Protein AF-A0A0N0TXG0-F1 (afdb_monomer_lite)

Sequence (77 aa):
MKRRIALAAAAVAAAIALPLSSATAAEASTWRIAGYYTTAAECDRAGQAGAVLWGPLYMCKYTGQQNGHDWYELWVH

Radius of gyration: 28.8 Å; chains: 1; bounding box: 39×26×96 Å

Foldseek 3Di:
DDDDDDDDPDDVPPDDPPPPVDPVPPPVLDKDWPDKDQDPVVLVVVLVVCCVPQHNDWDWAWDDDDPNTTMTTIIGD

pLDDT: mean 78.88, std 20.95, range [39.56, 98.25]

Structure (mmCIF, N/CA/C/O backbone):
data_AF-A0A0N0TXG0-F1
#
_entry.id   AF-A0A0N0TXG0-F1
#
loop_
_atom_site.group_PDB
_atom_site.id
_atom_site.type_symbol
_atom_site.label_atom_id
_atom_site.label_alt_id
_atom_site.label_comp_id
_atom_site.label_asym_id
_atom_site.label_entity_id
_atom_site.label_seq_id
_atom_site.pdbx_PDB_ins_code
_atom_site.Cartn_x
_atom_site.Cartn_y
_atom_site.Cartn_z
_atom_site.occupancy
_atom_site.B_iso_or_equiv
_atom_site.auth_seq_id
_atom_site.auth_comp_id
_atom_site.auth_asym_id
_atom_site.auth_atom_id
_atom_site.pdbx_PDB_model_num
ATOM 1 N N . MET A 1 1 ? -25.737 -21.602 80.264 1.00 39.56 1 MET A N 1
ATOM 2 C CA . MET A 1 1 ? -24.264 -21.578 80.432 1.00 39.56 1 MET A CA 1
ATOM 3 C C . MET A 1 1 ? -23.630 -21.391 79.054 1.00 39.56 1 MET A C 1
ATOM 5 O O . MET A 1 1 ? -23.848 -22.215 78.189 1.00 39.56 1 MET A O 1
ATOM 9 N N . LYS A 1 2 ? -23.190 -20.169 78.731 1.00 45.00 2 LYS A N 1
ATOM 10 C CA . LYS A 1 2 ? -21.792 -19.791 78.424 1.00 45.00 2 LYS A CA 1
ATOM 11 C C . LYS A 1 2 ? -21.052 -20.650 77.372 1.00 45.00 2 LYS A C 1
ATOM 13 O O . LYS A 1 2 ? -20.516 -21.690 77.723 1.00 45.00 2 LYS A O 1
ATOM 18 N N . ARG A 1 3 ? -20.821 -19.988 76.219 1.00 49.53 3 ARG A N 1
ATOM 19 C CA . ARG A 1 3 ? -19.598 -19.977 75.375 1.00 49.53 3 ARG A CA 1
ATOM 20 C C . ARG A 1 3 ? -19.379 -21.264 74.553 1.00 49.53 3 ARG A C 1
ATOM 22 O O . ARG A 1 3 ? -19.422 -22.353 75.096 1.00 49.53 3 ARG A O 1
ATOM 29 N N . ARG A 1 4 ? -19.068 -21.203 73.255 1.00 59.19 4 ARG A N 1
ATOM 30 C CA . ARG A 1 4 ? -17.812 -20.677 72.678 1.00 59.19 4 ARG A CA 1
ATOM 31 C C . ARG A 1 4 ? -18.028 -20.368 71.176 1.00 59.19 4 ARG A C 1
ATOM 33 O O . ARG A 1 4 ? -18.615 -21.182 70.483 1.00 59.19 4 ARG A O 1
ATOM 40 N N . ILE A 1 5 ? -17.787 -19.125 70.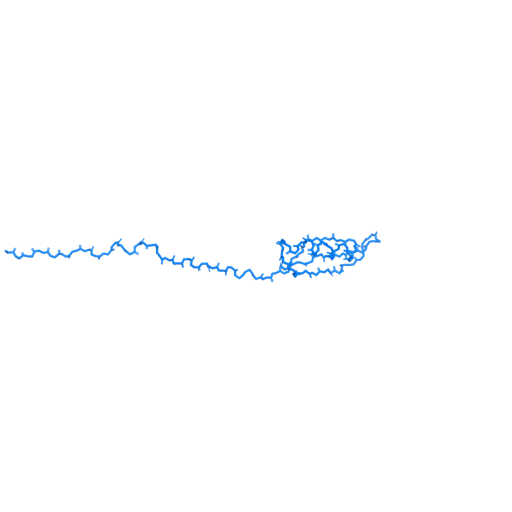741 1.00 55.00 5 ILE A N 1
ATOM 41 C CA . ILE A 1 5 ? -16.604 -18.707 69.945 1.00 55.00 5 ILE A CA 1
ATOM 42 C C . ILE A 1 5 ? -16.641 -19.368 68.552 1.00 55.00 5 ILE A C 1
ATOM 44 O O . ILE A 1 5 ? -16.286 -20.526 68.402 1.00 55.00 5 ILE A O 1
ATOM 48 N N . ALA A 1 6 ? -17.252 -18.725 67.554 1.00 54.38 6 ALA A N 1
ATOM 49 C CA . ALA A 1 6 ? -16.560 -17.775 66.674 1.00 54.38 6 ALA A CA 1
ATOM 50 C C . ALA A 1 6 ? -15.245 -18.357 66.138 1.00 54.38 6 ALA A C 1
ATOM 52 O O . ALA A 1 6 ? -14.186 -18.098 66.697 1.00 54.38 6 ALA A O 1
ATOM 53 N N . LEU A 1 7 ? -15.311 -19.132 65.058 1.00 51.38 7 LEU A N 1
ATOM 54 C CA . LEU A 1 7 ? -14.133 -19.480 64.273 1.00 51.38 7 LEU A CA 1
ATOM 55 C C . LEU A 1 7 ? -14.485 -19.491 62.786 1.00 51.38 7 LEU A C 1
ATOM 57 O O . LEU A 1 7 ? -15.414 -20.167 62.358 1.00 51.38 7 LEU A O 1
ATOM 61 N N . ALA A 1 8 ? -13.667 -18.738 62.052 1.00 45.62 8 ALA A N 1
ATOM 62 C CA . ALA A 1 8 ? -13.463 -18.771 60.610 1.00 45.62 8 ALA A CA 1
ATOM 63 C C . ALA A 1 8 ? -14.479 -18.036 59.715 1.00 45.62 8 ALA A C 1
ATOM 65 O O . ALA A 1 8 ? -15.014 -18.578 58.752 1.00 45.62 8 ALA A O 1
ATOM 66 N N . ALA A 1 9 ? -14.583 -16.722 59.918 1.00 50.44 9 ALA A N 1
ATOM 67 C CA . ALA A 1 9 ? -14.434 -15.827 58.773 1.00 50.44 9 ALA A CA 1
ATOM 68 C C . ALA A 1 9 ? -12.996 -15.986 58.240 1.00 50.44 9 ALA A C 1
ATOM 70 O O . ALA A 1 9 ? -12.090 -15.651 58.994 1.00 50.44 9 ALA A O 1
ATOM 71 N N . ALA A 1 10 ? -12.784 -16.550 57.037 1.00 50.94 10 ALA A N 1
ATOM 72 C CA . ALA A 1 10 ? -11.572 -16.347 56.200 1.00 50.94 10 ALA A CA 1
ATOM 73 C C . ALA A 1 10 ? -11.462 -17.265 54.950 1.00 50.94 10 ALA A C 1
ATOM 75 O O . ALA A 1 10 ? -10.351 -17.569 54.531 1.00 50.94 10 ALA A O 1
ATOM 76 N N . ALA A 1 11 ? -12.548 -17.733 54.319 1.00 46.91 11 ALA A N 1
ATOM 77 C CA . ALA A 1 11 ? -12.405 -18.552 53.095 1.00 46.91 11 ALA A CA 1
ATOM 78 C C . ALA A 1 11 ? -13.273 -18.123 51.903 1.00 46.91 11 ALA A C 1
ATOM 80 O O . ALA A 1 11 ? -13.222 -18.753 50.854 1.00 46.91 11 ALA A O 1
ATOM 81 N N . VAL A 1 12 ? -14.013 -17.015 52.012 1.00 48.47 12 VAL A N 1
ATOM 82 C CA . VAL A 1 12 ? -14.754 -16.423 50.879 1.00 48.47 12 VAL A CA 1
ATOM 83 C C . VAL A 1 12 ? -14.076 -15.126 50.419 1.00 48.47 12 VAL A C 1
ATOM 85 O O . VAL A 1 12 ? -14.723 -14.153 50.068 1.00 48.47 12 VAL A O 1
ATOM 88 N N . ALA A 1 13 ? -12.742 -15.090 50.465 1.00 48.25 13 ALA A N 1
ATOM 89 C CA . ALA A 1 13 ? -11.934 -14.055 49.809 1.00 48.25 13 ALA A CA 1
ATOM 90 C C . ALA A 1 13 ? -11.341 -14.551 48.474 1.00 48.25 13 ALA A C 1
ATOM 92 O O . ALA A 1 13 ? -10.550 -13.857 47.848 1.00 48.25 13 ALA A O 1
ATOM 93 N N . ALA A 1 14 ? -11.715 -15.758 48.038 1.00 50.34 14 ALA A N 1
ATOM 94 C CA . ALA A 1 14 ? -11.213 -16.393 46.820 1.00 50.34 14 ALA A CA 1
ATOM 95 C C . ALA A 1 14 ? -12.221 -16.343 45.656 1.00 50.34 14 ALA A C 1
ATOM 97 O O . ALA A 1 14 ? -12.100 -17.105 44.701 1.00 50.34 14 ALA A O 1
ATOM 98 N N . ALA A 1 15 ? -13.221 -15.459 45.724 1.00 47.84 15 ALA A N 1
ATOM 99 C CA . ALA A 1 15 ? -14.199 -15.288 44.661 1.00 47.84 15 ALA A CA 1
ATOM 100 C C . ALA A 1 15 ? -13.878 -14.052 43.795 1.00 47.84 15 ALA A C 1
ATOM 102 O O . ALA A 1 15 ? -14.495 -13.004 43.933 1.00 47.84 15 ALA A O 1
ATOM 103 N N . ILE A 1 16 ? -12.885 -14.201 42.912 1.00 52.44 16 ILE A N 1
ATOM 104 C CA . ILE A 1 16 ? -13.019 -13.861 41.481 1.00 52.44 16 ILE A CA 1
ATOM 105 C C . ILE A 1 16 ? -13.738 -12.534 41.167 1.00 52.44 16 ILE A C 1
ATOM 107 O O . ILE A 1 16 ? -14.752 -12.489 40.484 1.00 52.44 16 ILE A O 1
ATOM 111 N N . ALA A 1 17 ? -13.184 -11.419 41.622 1.00 52.91 17 ALA A N 1
ATOM 112 C CA . ALA A 1 17 ? -13.478 -10.120 41.026 1.00 52.91 17 ALA A CA 1
ATOM 113 C C . ALA A 1 17 ? -12.179 -9.328 40.910 1.00 52.91 17 ALA A C 1
ATOM 115 O O . ALA A 1 17 ? -12.068 -8.196 41.362 1.00 52.91 17 ALA A O 1
ATOM 116 N N . LEU A 1 18 ? -11.166 -9.957 40.312 1.00 51.81 18 LEU A N 1
ATOM 117 C CA . LEU A 1 18 ? -10.233 -9.188 39.509 1.00 51.81 18 LEU A CA 1
ATOM 118 C C . LEU A 1 18 ? -11.063 -8.731 38.311 1.00 51.81 18 LEU A C 1
ATOM 120 O O . LEU A 1 18 ? -11.382 -9.577 37.469 1.00 51.81 18 LEU A O 1
ATOM 124 N N . PRO A 1 19 ? -11.441 -7.448 38.181 1.00 53.50 19 PRO A N 1
ATOM 125 C CA . PRO A 1 19 ? -11.634 -6.960 36.844 1.00 53.50 19 PRO A CA 1
ATOM 126 C C . PRO A 1 19 ? -10.251 -7.112 36.202 1.00 53.50 19 PRO A C 1
ATOM 128 O O . PRO A 1 19 ? -9.374 -6.270 36.362 1.00 53.50 19 PRO A O 1
ATOM 131 N N . LEU A 1 20 ? -10.058 -8.178 35.423 1.00 53.75 20 LEU A N 1
ATOM 132 C CA . LEU A 1 20 ? -9.297 -8.044 34.189 1.00 53.75 20 LEU A CA 1
ATOM 133 C C . LEU A 1 20 ? -10.129 -7.113 33.296 1.00 53.75 20 LEU A C 1
ATOM 135 O O . LEU A 1 20 ? -10.658 -7.517 32.267 1.00 53.75 20 LEU A O 1
ATOM 139 N N . SER A 1 21 ? -10.341 -5.876 33.755 1.00 56.16 21 SER A N 1
ATOM 140 C CA . SER A 1 21 ? -10.810 -4.771 32.952 1.00 56.16 21 SER A CA 1
ATOM 141 C C . SER A 1 21 ? -9.729 -4.629 31.915 1.00 56.16 21 SER A C 1
ATOM 143 O O . SER A 1 21 ? -8.656 -4.120 32.231 1.00 56.16 21 SER A O 1
ATOM 145 N N . SER A 1 22 ? -9.996 -5.252 30.766 1.00 57.56 22 SER A N 1
ATOM 146 C CA . SER A 1 22 ? -9.364 -5.044 29.478 1.00 57.56 22 SER A CA 1
ATOM 147 C C . SER A 1 22 ? -8.052 -4.297 29.632 1.00 57.56 22 SER A C 1
ATOM 149 O O . SER A 1 22 ? -8.032 -3.064 29.614 1.00 57.56 22 SER A O 1
ATOM 151 N N . ALA A 1 23 ? -6.955 -5.040 29.785 1.00 52.97 23 ALA A N 1
ATOM 152 C CA . ALA A 1 23 ? -5.717 -4.539 29.234 1.00 52.97 23 ALA A CA 1
ATOM 153 C C . ALA A 1 23 ? -6.052 -4.300 27.761 1.00 52.97 23 ALA A C 1
ATOM 155 O O . ALA A 1 23 ? -6.080 -5.232 26.962 1.00 52.97 23 ALA A O 1
ATOM 156 N N . THR A 1 24 ? -6.450 -3.071 27.428 1.00 57.75 24 THR A N 1
ATOM 157 C CA . THR A 1 24 ? -6.342 -2.575 26.075 1.00 57.75 24 THR A CA 1
ATOM 158 C C . THR A 1 24 ? -4.867 -2.753 25.823 1.00 57.75 24 THR A C 1
ATOM 160 O O . THR A 1 24 ? -4.054 -2.008 26.377 1.00 57.75 24 THR A O 1
ATOM 163 N N . ALA A 1 25 ? -4.504 -3.832 25.130 1.00 54.53 25 ALA A N 1
ATOM 164 C CA . ALA A 1 25 ? -3.216 -3.885 24.498 1.00 54.53 25 ALA A CA 1
ATOM 165 C C . ALA A 1 25 ? -3.199 -2.589 23.698 1.00 54.53 25 ALA A C 1
ATOM 167 O O . ALA A 1 25 ? -3.966 -2.423 22.753 1.00 54.53 25 ALA A O 1
ATOM 168 N N . ALA A 1 26 ? -2.448 -1.604 24.185 1.00 52.44 26 ALA A N 1
ATOM 169 C CA . ALA A 1 26 ? -1.984 -0.551 23.328 1.00 52.44 26 ALA A CA 1
ATOM 170 C C . ALA A 1 26 ? -1.114 -1.319 22.341 1.00 52.44 26 ALA A C 1
ATOM 172 O O . ALA A 1 26 ? 0.049 -1.603 22.623 1.00 52.44 26 ALA A O 1
ATOM 173 N N . GLU A 1 27 ? -1.733 -1.817 21.270 1.00 57.50 27 GLU A N 1
ATOM 174 C CA . GLU A 1 27 ? -1.010 -2.299 20.117 1.00 57.50 27 GLU A CA 1
ATOM 175 C C . GLU A 1 27 ? -0.181 -1.090 19.723 1.00 57.50 27 GLU A C 1
ATOM 177 O O . GLU A 1 27 ? -0.715 -0.056 19.320 1.00 57.50 27 GLU A O 1
ATOM 182 N N . ALA A 1 28 ? 1.114 -1.160 20.038 1.00 57.91 28 ALA A N 1
ATOM 183 C CA . ALA A 1 28 ? 2.073 -0.160 19.634 1.00 57.91 28 ALA A CA 1
ATOM 184 C C . ALA A 1 28 ? 1.967 -0.142 18.121 1.00 57.91 28 ALA A C 1
ATOM 186 O O . ALA A 1 28 ? 2.411 -1.068 17.447 1.00 57.91 28 ALA A O 1
ATOM 187 N N . SER A 1 29 ? 1.235 0.847 17.637 1.00 66.38 29 SER A N 1
ATOM 188 C CA . SER A 1 29 ? 0.748 0.876 16.282 1.00 66.38 29 SER A CA 1
ATOM 189 C C . SER A 1 29 ? 1.968 0.935 15.375 1.00 66.38 29 SER A C 1
ATOM 191 O O . SER A 1 29 ? 2.713 1.924 15.400 1.00 66.38 29 SER A O 1
ATOM 193 N N . THR A 1 30 ? 2.262 -0.183 14.720 1.00 84.75 30 THR A N 1
ATOM 194 C CA . THR A 1 30 ? 3.559 -0.416 14.103 1.00 84.75 30 THR A CA 1
ATOM 195 C C . THR A 1 30 ? 3.351 -0.595 12.623 1.00 84.75 30 THR A C 1
ATOM 197 O O . THR A 1 30 ? 2.618 -1.471 12.169 1.00 84.75 30 THR A O 1
ATOM 200 N N . TRP A 1 31 ? 4.017 0.268 11.869 1.00 91.50 31 TRP A N 1
ATOM 201 C CA . TRP A 1 31 ? 4.028 0.172 10.429 1.00 91.50 31 TRP A CA 1
ATOM 202 C C . TRP A 1 31 ? 4.600 -1.181 10.019 1.00 91.50 31 TRP A C 1
ATOM 204 O O . TRP A 1 31 ? 5.727 -1.533 10.377 1.00 91.50 31 TRP A O 1
ATOM 214 N N . ARG A 1 32 ? 3.828 -1.936 9.243 1.00 93.50 32 ARG A N 1
ATOM 215 C CA . ARG A 1 32 ? 4.231 -3.241 8.717 1.00 93.50 32 ARG A CA 1
ATOM 216 C C . ARG A 1 32 ? 4.011 -3.309 7.215 1.00 93.50 32 ARG A C 1
ATOM 218 O O . ARG A 1 32 ? 3.114 -2.664 6.681 1.00 93.50 32 ARG A O 1
ATOM 225 N N . ILE A 1 33 ? 4.814 -4.123 6.541 1.00 95.75 33 ILE A N 1
ATOM 226 C CA . ILE A 1 33 ? 4.679 -4.350 5.100 1.00 95.75 33 ILE A CA 1
ATOM 227 C C . ILE A 1 33 ? 3.513 -5.313 4.858 1.00 95.75 33 ILE A C 1
ATOM 229 O O . ILE A 1 33 ? 3.485 -6.415 5.409 1.00 95.75 33 ILE A O 1
ATOM 233 N N . ALA A 1 34 ? 2.561 -4.899 4.027 1.00 95.81 34 ALA A N 1
ATOM 234 C CA . ALA A 1 34 ? 1.410 -5.701 3.615 1.00 95.81 34 ALA A CA 1
ATOM 235 C C . ALA A 1 34 ? 1.547 -6.265 2.192 1.00 95.81 34 ALA A C 1
ATOM 237 O O . ALA A 1 34 ? 0.872 -7.237 1.858 1.00 95.81 34 ALA A O 1
ATOM 238 N N . GLY A 1 35 ? 2.411 -5.691 1.349 1.00 96.31 35 GLY A N 1
ATOM 239 C CA . GLY A 1 35 ? 2.631 -6.192 -0.008 1.00 96.31 35 GLY A CA 1
ATOM 240 C C . GLY A 1 35 ? 3.634 -5.383 -0.824 1.00 96.31 35 GLY A C 1
ATOM 241 O O . GLY A 1 35 ? 4.115 -4.340 -0.382 1.00 96.31 35 GLY A O 1
ATOM 242 N N . TYR A 1 36 ? 3.911 -5.881 -2.029 1.00 97.38 36 TYR A N 1
ATOM 243 C CA . TYR A 1 36 ? 4.813 -5.286 -3.012 1.00 97.38 36 TYR A CA 1
ATOM 244 C C . TYR A 1 36 ? 4.088 -5.145 -4.351 1.00 97.38 36 TYR A C 1
ATOM 246 O O . TYR A 1 36 ? 3.416 -6.080 -4.787 1.00 97.38 36 TYR A O 1
ATOM 254 N N . TYR A 1 37 ? 4.236 -3.996 -5.003 1.00 97.25 37 TYR A N 1
ATOM 255 C CA . TYR A 1 37 ? 3.533 -3.647 -6.237 1.00 97.25 37 TYR A CA 1
ATOM 256 C C . TYR A 1 37 ? 4.490 -3.041 -7.252 1.00 97.25 37 TYR A C 1
ATOM 258 O O . TYR A 1 37 ? 5.465 -2.391 -6.879 1.00 97.25 37 TYR A O 1
ATOM 266 N N . THR A 1 38 ? 4.191 -3.220 -8.536 1.00 96.62 38 THR A N 1
ATOM 267 C CA . THR A 1 38 ? 5.030 -2.714 -9.630 1.00 96.62 38 THR A CA 1
ATOM 268 C C . THR A 1 38 ? 4.721 -1.276 -10.033 1.00 96.62 38 THR A C 1
ATOM 270 O O . THR A 1 38 ? 5.447 -0.663 -10.810 1.00 96.62 38 THR A O 1
ATOM 273 N N . THR A 1 39 ? 3.623 -0.716 -9.524 1.00 96.69 39 THR A N 1
ATOM 274 C CA . THR A 1 39 ? 3.227 0.669 -9.777 1.00 96.69 39 THR A CA 1
ATOM 275 C C . THR A 1 39 ? 2.691 1.321 -8.506 1.00 96.69 39 THR A C 1
ATOM 277 O O . THR A 1 39 ? 2.069 0.665 -7.665 1.00 96.69 39 THR A O 1
ATOM 280 N N . ALA A 1 40 ? 2.877 2.638 -8.383 1.00 96.31 40 ALA A N 1
ATOM 281 C CA . ALA A 1 40 ? 2.321 3.408 -7.270 1.00 96.31 40 ALA A CA 1
ATOM 282 C C . ALA A 1 40 ? 0.786 3.289 -7.201 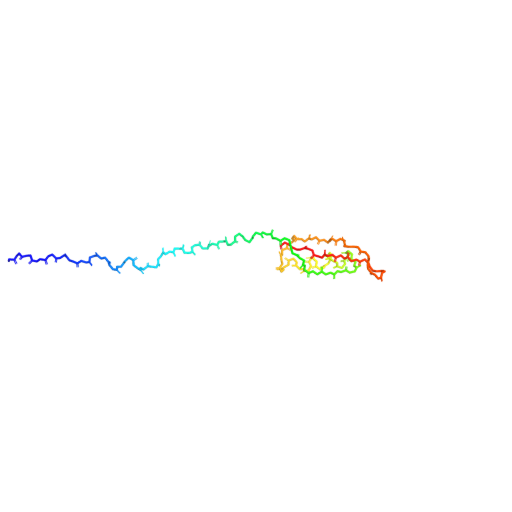1.00 96.31 40 ALA A C 1
ATOM 284 O O . ALA A 1 40 ? 0.229 3.063 -6.134 1.00 96.31 40 ALA A O 1
ATOM 285 N N . ALA A 1 41 ? 0.109 3.340 -8.355 1.00 97.88 41 ALA A N 1
ATOM 286 C CA . ALA A 1 41 ? -1.349 3.253 -8.434 1.00 97.88 41 ALA A CA 1
ATOM 287 C C . ALA A 1 41 ? -1.906 1.897 -7.962 1.00 97.88 41 ALA A C 1
ATOM 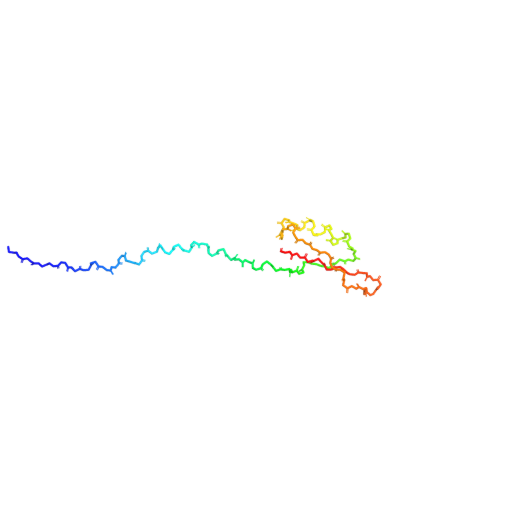289 O O . ALA A 1 41 ? -2.984 1.841 -7.368 1.00 97.88 41 ALA A O 1
ATOM 290 N N . GLU A 1 42 ? -1.198 0.793 -8.227 1.00 97.81 42 GLU A N 1
ATOM 291 C CA . GLU A 1 42 ? -1.559 -0.522 -7.685 1.00 97.81 42 GLU A CA 1
ATOM 292 C C . GLU A 1 42 ? -1.402 -0.570 -6.171 1.00 97.81 42 GLU A C 1
ATOM 294 O O . GLU A 1 42 ? -2.304 -1.060 -5.490 1.00 97.81 42 GLU A O 1
ATOM 299 N N . CYS A 1 43 ? -0.303 -0.018 -5.656 1.00 97.81 43 CYS A N 1
ATOM 300 C CA . CYS A 1 43 ? -0.068 0.070 -4.223 1.00 97.81 43 CYS A CA 1
ATOM 301 C C . CYS A 1 43 ? -1.156 0.900 -3.520 1.00 97.81 43 CYS A C 1
ATOM 303 O O . CYS A 1 43 ? -1.734 0.437 -2.537 1.00 97.81 43 CYS A O 1
ATOM 305 N N . ASP A 1 44 ? -1.505 2.075 -4.054 1.00 97.69 44 ASP A N 1
ATOM 306 C CA . ASP A 1 44 ? -2.526 2.950 -3.467 1.00 97.69 44 ASP A CA 1
ATOM 307 C C . ASP A 1 44 ? -3.903 2.292 -3.452 1.00 97.69 44 ASP A C 1
ATOM 309 O O . ASP A 1 44 ? -4.597 2.298 -2.435 1.00 97.69 44 ASP A O 1
ATOM 313 N N . ARG A 1 45 ? -4.297 1.672 -4.568 1.00 98.25 45 ARG A N 1
ATOM 314 C CA . ARG A 1 45 ? -5.567 0.943 -4.657 1.00 98.25 45 ARG A CA 1
ATOM 315 C C . ARG A 1 45 ? -5.625 -0.201 -3.647 1.00 98.25 45 ARG A C 1
ATOM 317 O O . ARG A 1 45 ? -6.675 -0.417 -3.045 1.00 98.25 45 ARG A O 1
ATOM 324 N N . ALA A 1 46 ? -4.525 -0.925 -3.457 1.00 97.50 46 ALA A N 1
ATOM 325 C CA . ALA A 1 46 ? -4.458 -1.993 -2.469 1.00 97.50 46 ALA A CA 1
ATOM 326 C C . ALA A 1 46 ? -4.520 -1.464 -1.028 1.00 97.50 46 ALA A C 1
ATOM 328 O O . ALA A 1 46 ? -5.204 -2.061 -0.199 1.00 97.50 46 ALA A O 1
ATOM 329 N N . GLY A 1 47 ? -3.878 -0.328 -0.743 1.00 96.75 47 GLY A N 1
ATOM 330 C CA . GLY A 1 47 ? -3.997 0.365 0.542 1.00 96.75 47 GLY A CA 1
ATOM 331 C C . GLY A 1 47 ? -5.436 0.780 0.848 1.00 96.75 47 GLY A C 1
ATOM 332 O O . GLY A 1 47 ? -5.957 0.467 1.916 1.00 96.75 47 GLY A O 1
ATOM 333 N N . GLN A 1 48 ? -6.127 1.383 -0.124 1.00 97.25 48 GLN A N 1
ATOM 334 C CA . GLN A 1 48 ? -7.538 1.770 0.012 1.00 97.25 48 GLN A CA 1
ATOM 335 C C . GLN A 1 48 ? -8.455 0.562 0.217 1.00 97.25 48 GLN A C 1
ATOM 337 O O . GLN A 1 48 ? -9.316 0.580 1.095 1.00 97.25 48 GLN A O 1
ATOM 342 N N . ALA A 1 49 ? -8.262 -0.505 -0.564 1.00 97.00 49 ALA A N 1
ATOM 343 C CA . ALA A 1 49 ? -9.040 -1.735 -0.428 1.00 97.00 49 ALA A CA 1
ATOM 344 C C . ALA A 1 49 ? -8.787 -2.438 0.919 1.00 97.00 49 ALA A C 1
ATOM 346 O O . ALA A 1 49 ? -9.695 -3.043 1.487 1.00 97.00 49 ALA A O 1
ATOM 347 N N . GLY A 1 50 ? -7.564 -2.334 1.444 1.00 95.12 50 GLY A N 1
ATOM 348 C CA . GLY A 1 50 ? -7.149 -2.898 2.726 1.00 95.12 50 GLY A CA 1
ATOM 349 C C . GLY A 1 50 ? -7.557 -2.081 3.952 1.00 95.12 50 GLY A C 1
ATOM 350 O O . GLY A 1 50 ? -7.383 -2.563 5.071 1.00 95.12 50 GLY A O 1
ATOM 351 N N . ALA A 1 51 ? -8.149 -0.892 3.781 1.00 92.06 51 ALA A N 1
ATOM 352 C CA . ALA A 1 51 ? -8.509 -0.016 4.897 1.00 92.06 51 ALA A CA 1
ATOM 353 C C . ALA A 1 51 ? -9.480 -0.666 5.900 1.00 92.06 51 ALA A C 1
ATOM 355 O O . ALA A 1 51 ? -9.460 -0.347 7.085 1.00 92.06 51 ALA A O 1
ATOM 356 N N . VAL A 1 52 ? -10.296 -1.621 5.443 1.00 91.88 52 VAL A N 1
ATOM 357 C CA . VAL A 1 52 ? -11.197 -2.413 6.299 1.00 91.88 52 VAL A CA 1
ATOM 358 C C . VAL A 1 52 ? -10.462 -3.454 7.157 1.00 91.88 52 VAL A C 1
ATOM 360 O O . VAL A 1 52 ? -10.997 -3.899 8.167 1.00 91.88 52 VAL A O 1
ATOM 363 N N . LEU A 1 53 ? -9.253 -3.858 6.759 1.00 89.38 53 LEU A N 1
ATOM 364 C CA . LEU A 1 53 ? -8.469 -4.902 7.425 1.00 89.38 53 LEU A CA 1
ATOM 365 C C . LEU A 1 53 ? -7.457 -4.334 8.421 1.00 89.38 53 LEU A C 1
ATOM 367 O O . LEU A 1 53 ? -7.220 -4.954 9.454 1.00 89.38 53 LEU A O 1
ATOM 371 N N . TRP A 1 54 ? -6.828 -3.207 8.086 1.00 87.88 54 TRP A N 1
ATOM 372 C CA . TRP A 1 54 ? -5.712 -2.641 8.860 1.00 87.88 54 TRP A CA 1
ATOM 373 C C . TRP A 1 54 ? -5.978 -1.197 9.307 1.00 87.88 54 TRP A C 1
ATOM 375 O O . TRP A 1 54 ? -5.313 -0.683 10.187 1.00 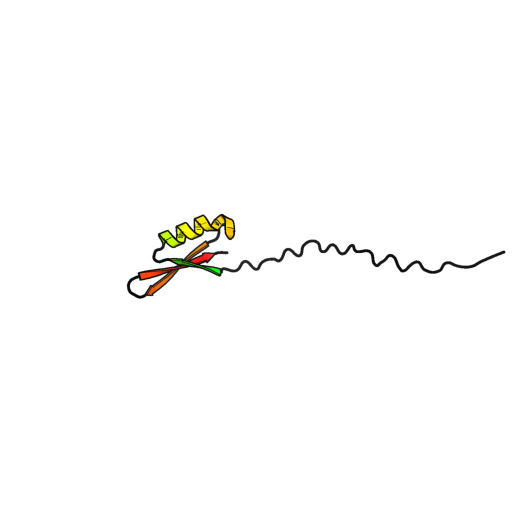87.88 54 TRP A O 1
ATOM 385 N N . GLY A 1 55 ? -7.008 -0.545 8.768 1.00 89.00 55 GLY A N 1
ATOM 386 C CA . GLY A 1 55 ? -7.307 0.856 9.042 1.00 89.00 55 GLY A CA 1
ATOM 387 C C . GLY A 1 55 ? -6.893 1.783 7.895 1.00 89.00 55 GLY A C 1
ATOM 388 O O . GLY A 1 55 ? -6.264 1.365 6.925 1.00 89.00 55 GLY A O 1
ATOM 389 N N . PRO A 1 56 ? -7.275 3.068 7.967 1.00 92.88 56 PRO A N 1
ATOM 390 C CA . PRO A 1 56 ? -7.135 4.005 6.852 1.00 92.88 56 PRO A CA 1
ATOM 391 C C . PRO A 1 56 ? -5.708 4.538 6.668 1.00 92.88 56 PRO A C 1
ATOM 393 O O . PRO A 1 56 ? -5.446 5.262 5.710 1.00 92.88 56 PRO A O 1
ATOM 396 N N . LEU A 1 57 ? -4.798 4.234 7.596 1.00 94.38 57 LEU A N 1
ATOM 397 C CA . LEU A 1 57 ? -3.421 4.702 7.559 1.00 94.38 57 LEU A CA 1
ATOM 398 C C . LEU A 1 57 ? -2.561 3.691 6.800 1.00 94.38 57 LEU A C 1
ATOM 400 O O . LEU A 1 57 ? -2.202 2.631 7.307 1.00 94.38 57 LEU A O 1
ATOM 404 N N . TYR A 1 58 ? -2.224 4.048 5.566 1.00 96.00 58 TYR A N 1
ATOM 405 C CA . TYR A 1 58 ? -1.308 3.299 4.720 1.00 96.00 58 TYR A CA 1
ATOM 406 C C . TYR A 1 58 ? -0.353 4.259 3.996 1.00 96.00 58 TYR A C 1
ATOM 408 O O . TYR A 1 58 ? -0.623 5.456 3.883 1.00 96.00 58 TYR A O 1
ATOM 416 N N . MET A 1 59 ? 0.772 3.748 3.499 1.00 96.62 59 MET A N 1
ATOM 417 C CA . MET A 1 59 ? 1.667 4.486 2.610 1.00 96.62 59 MET A CA 1
ATOM 418 C C . MET A 1 59 ? 2.304 3.567 1.570 1.00 96.62 59 MET A C 1
ATOM 420 O O . MET A 1 59 ? 2.564 2.391 1.828 1.00 96.62 59 MET A O 1
ATOM 424 N N . CYS A 1 60 ? 2.610 4.141 0.412 1.00 97.50 60 CYS A N 1
ATOM 425 C CA . CYS A 1 60 ? 3.317 3.473 -0.670 1.00 97.50 60 CYS A CA 1
ATOM 426 C C . CYS A 1 60 ? 4.742 4.006 -0.765 1.00 97.50 60 CYS A C 1
ATOM 428 O O . CYS A 1 60 ? 4.968 5.166 -1.108 1.00 97.50 60 CYS A O 1
ATOM 430 N N . LYS A 1 61 ? 5.716 3.156 -0.445 1.00 97.25 61 LYS A N 1
ATOM 431 C CA . LYS A 1 61 ? 7.136 3.509 -0.430 1.00 97.25 61 LYS A CA 1
ATOM 432 C C . LYS A 1 61 ? 7.830 2.907 -1.643 1.00 97.25 61 LYS A C 1
ATOM 434 O O . LYS A 1 61 ? 7.888 1.690 -1.775 1.00 97.25 61 LYS A O 1
ATOM 439 N N . TYR A 1 62 ? 8.402 3.749 -2.497 1.00 97.06 62 TYR A N 1
ATOM 440 C CA . TYR A 1 62 ? 9.262 3.286 -3.585 1.00 97.06 62 TYR A CA 1
ATOM 441 C C . TYR A 1 62 ? 10.538 2.638 -3.027 1.00 97.06 62 TYR A C 1
ATOM 443 O O . TYR A 1 62 ? 11.208 3.219 -2.168 1.00 97.06 62 TYR A O 1
ATOM 451 N N . THR A 1 63 ? 10.873 1.442 -3.505 1.00 95.56 63 THR A N 1
ATOM 452 C CA . THR A 1 63 ? 12.032 0.662 -3.036 1.00 95.56 63 THR A CA 1
ATOM 453 C C . THR A 1 63 ? 13.147 0.520 -4.059 1.00 95.56 63 THR A C 1
ATOM 455 O O . THR A 1 63 ? 14.213 0.003 -3.725 1.00 95.56 63 THR A O 1
ATOM 458 N N . GLY A 1 64 ? 12.947 1.024 -5.275 1.00 93.88 64 GLY A N 1
ATOM 459 C CA . GLY A 1 64 ? 13.926 0.953 -6.351 1.00 93.88 64 GLY A CA 1
ATOM 460 C C . GLY A 1 64 ? 13.415 0.177 -7.558 1.00 93.88 64 GLY A C 1
ATOM 461 O O . GLY A 1 64 ? 12.314 -0.372 -7.560 1.00 93.88 64 GLY A O 1
ATOM 462 N N . GLN A 1 65 ? 14.265 0.120 -8.579 1.00 94.00 65 GLN A N 1
ATOM 463 C CA . GLN A 1 65 ? 13.997 -0.588 -9.821 1.00 94.00 65 GLN A CA 1
ATOM 464 C C . GLN A 1 65 ? 14.774 -1.910 -9.836 1.00 94.00 65 GLN A C 1
ATOM 466 O O . GLN A 1 65 ? 15.995 -1.918 -9.665 1.00 94.00 65 GLN A O 1
ATOM 471 N N . GLN A 1 66 ? 14.093 -3.032 -10.074 1.00 90.69 66 GLN A N 1
ATOM 472 C CA . GLN A 1 66 ? 14.715 -4.346 -10.271 1.00 90.69 66 GLN A CA 1
ATOM 473 C C . GLN A 1 66 ? 14.203 -4.979 -11.563 1.00 90.69 66 GLN A C 1
ATOM 475 O O . GLN A 1 66 ? 13.001 -5.003 -11.814 1.00 90.69 66 GLN A O 1
ATOM 480 N N . ASN A 1 67 ? 15.116 -5.500 -12.388 1.00 90.88 67 ASN A N 1
ATOM 481 C CA . ASN A 1 67 ? 14.802 -6.140 -13.676 1.00 90.88 67 ASN A CA 1
ATOM 482 C C . ASN A 1 67 ? 13.954 -5.273 -14.630 1.00 90.88 67 ASN A C 1
ATOM 484 O O . ASN A 1 67 ? 13.148 -5.796 -15.388 1.00 90.88 67 ASN A O 1
ATOM 488 N N . GLY A 1 68 ? 14.126 -3.947 -14.591 1.00 91.62 68 GLY A N 1
ATOM 489 C CA . GLY A 1 68 ? 13.355 -3.018 -15.429 1.00 91.62 68 GLY A CA 1
ATOM 490 C C . GLY A 1 68 ? 11.955 -2.684 -14.903 1.00 91.62 68 GLY A C 1
ATOM 491 O O . GLY A 1 68 ? 11.203 -2.018 -15.605 1.00 91.62 68 GLY A O 1
ATOM 492 N N . HIS A 1 69 ? 11.617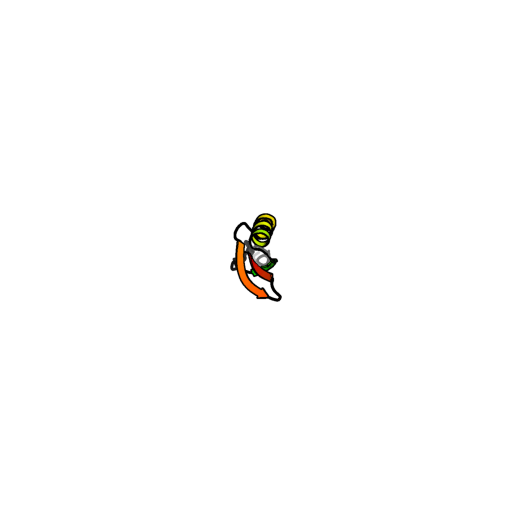 -3.111 -13.684 1.00 91.50 69 HIS A N 1
ATOM 493 C CA . HIS A 1 69 ? 10.358 -2.789 -13.018 1.00 91.50 69 HIS A CA 1
ATOM 494 C C . HIS A 1 69 ? 10.607 -1.966 -11.758 1.00 91.50 69 HIS A C 1
ATOM 496 O O . HIS A 1 69 ? 11.488 -2.306 -10.964 1.00 91.50 69 HIS A O 1
ATOM 502 N N . ASP A 1 70 ? 9.816 -0.913 -11.571 1.00 96.06 70 ASP A N 1
ATOM 503 C CA . ASP A 1 70 ? 9.748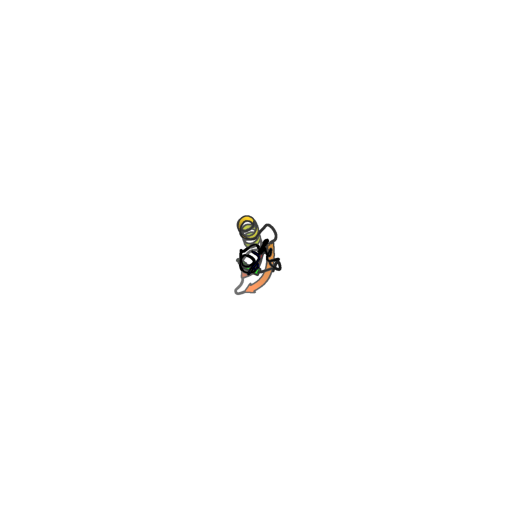 -0.177 -10.313 1.00 96.06 70 ASP A CA 1
ATOM 504 C C . ASP A 1 70 ? 9.026 -1.014 -9.259 1.00 96.06 70 ASP A C 1
ATOM 506 O O . ASP A 1 70 ? 8.067 -1.715 -9.572 1.00 96.06 70 ASP A O 1
ATOM 510 N N . TRP A 1 71 ? 9.472 -0.937 -8.008 1.00 97.12 71 TRP A N 1
ATOM 511 C CA . TRP A 1 71 ? 8.840 -1.628 -6.889 1.00 97.12 71 TRP A CA 1
ATOM 512 C C . TRP A 1 71 ? 8.391 -0.649 -5.810 1.00 97.12 71 TRP A C 1
ATOM 514 O O . TRP A 1 71 ? 9.090 0.303 -5.454 1.00 97.12 71 TRP A O 1
ATOM 524 N N . TYR A 1 72 ? 7.206 -0.915 -5.273 1.00 98.12 72 TYR A N 1
ATOM 525 C CA . TYR A 1 72 ? 6.561 -0.142 -4.224 1.00 98.12 72 TYR A CA 1
ATOM 526 C C . TYR A 1 72 ? 6.130 -1.074 -3.094 1.00 98.12 72 TYR A C 1
ATOM 528 O O . TYR A 1 72 ? 5.389 -2.029 -3.315 1.00 98.12 72 TYR A O 1
ATOM 536 N N . GLU A 1 73 ? 6.574 -0.787 -1.876 1.00 98.00 73 GLU A N 1
ATOM 537 C CA . GLU A 1 73 ? 6.102 -1.428 -0.650 1.00 98.00 73 GLU A CA 1
ATOM 538 C C . GLU A 1 73 ? 4.831 -0.740 -0.157 1.00 98.00 73 GLU A C 1
ATOM 540 O O . GLU A 1 73 ? 4.827 0.473 0.067 1.00 98.00 73 GLU A O 1
ATOM 545 N N . LEU A 1 74 ? 3.784 -1.523 0.092 1.00 97.88 74 LEU A N 1
ATOM 546 C CA . LEU A 1 74 ? 2.630 -1.073 0.859 1.00 97.88 74 LEU A CA 1
ATOM 547 C C . LEU A 1 74 ? 2.920 -1.260 2.344 1.00 97.88 74 LEU A C 1
ATOM 549 O O . LEU A 1 74 ? 3.004 -2.390 2.830 1.00 97.88 74 LEU A O 1
ATOM 553 N N . TRP A 1 75 ? 3.039 -0.150 3.055 1.00 96.56 75 TRP A N 1
ATOM 554 C CA . TRP A 1 75 ? 3.140 -0.107 4.506 1.00 96.56 75 TRP A CA 1
ATOM 555 C C . TRP A 1 75 ? 1.783 0.269 5.088 1.00 96.56 75 TRP A C 1
ATOM 557 O O . TRP A 1 75 ? 1.127 1.182 4.591 1.00 96.56 75 TRP A O 1
ATOM 567 N N . VAL A 1 76 ? 1.360 -0.437 6.129 1.00 95.38 76 VAL A N 1
ATOM 568 C CA . VAL A 1 76 ? 0.053 -0.263 6.780 1.00 95.38 76 VAL A CA 1
ATOM 569 C C . VAL A 1 76 ? 0.255 -0.146 8.280 1.00 95.38 76 VAL A C 1
ATOM 571 O O . VAL A 1 76 ? 1.230 -0.693 8.808 1.00 95.38 76 VAL A O 1
ATOM 574 N N . HIS A 1 77 ? -0.627 0.600 8.929 1.00 88.94 77 HIS A N 1
ATOM 575 C CA . HIS A 1 77 ? -0.618 0.827 10.370 1.00 88.94 77 HIS A CA 1
ATOM 576 C C . HIS A 1 77 ? -1.512 -0.158 11.111 1.00 88.94 77 HIS A C 1
ATOM 578 O O . HIS A 1 77 ? -2.475 -0.636 10.478 1.00 88.94 77 HIS A O 1
#

Secondary structure (DSSP, 8-state):
----------SSS-S----------------EEEEEESSHHHHHHHHHHHHHHH-S-EEEEEEEEETTEEEEEEEE-